Protein AF-A0A1Q3VPE9-F1 (afdb_monomer_lite)

Structure (mmCIF, N/CA/C/O backbone):
data_AF-A0A1Q3VPE9-F1
#
_entry.id   AF-A0A1Q3VPE9-F1
#
loop_
_atom_site.group_PDB
_atom_site.id
_atom_site.type_symbol
_atom_site.label_atom_id
_atom_site.label_alt_id
_atom_site.label_comp_id
_atom_site.label_asym_id
_atom_site.label_entity_id
_atom_site.label_seq_id
_atom_site.pdbx_PDB_ins_code
_atom_site.Cartn_x
_atom_site.Cartn_y
_atom_site.Cartn_z
_atom_site.occupancy
_atom_site.B_iso_or_equiv
_atom_site.auth_seq_id
_atom_site.auth_comp_id
_atom_site.auth_asym_id
_atom_site.auth_atom_id
_atom_site.pdbx_PDB_model_num
ATOM 1 N N . MET A 1 1 ? 55.655 -21.194 -2.877 1.00 38.16 1 MET A N 1
ATOM 2 C CA . MET A 1 1 ? 54.521 -21.511 -3.769 1.00 38.16 1 MET A CA 1
ATOM 3 C C . MET A 1 1 ? 53.424 -20.504 -3.473 1.00 38.16 1 MET A C 1
ATOM 5 O O . MET A 1 1 ? 52.966 -20.453 -2.341 1.00 38.16 1 MET A O 1
ATOM 9 N N . ARG A 1 2 ? 53.135 -19.605 -4.421 1.00 37.22 2 ARG A N 1
ATOM 10 C CA . ARG A 1 2 ? 52.087 -18.583 -4.293 1.00 37.22 2 ARG A CA 1
ATOM 11 C C . ARG A 1 2 ? 50.788 -19.207 -4.799 1.00 37.22 2 ARG A C 1
ATOM 13 O O . ARG A 1 2 ? 50.720 -19.521 -5.981 1.00 37.22 2 ARG A O 1
ATOM 20 N N . ASN A 1 3 ? 49.818 -19.415 -3.913 1.00 37.62 3 ASN A N 1
ATOM 21 C CA . ASN A 1 3 ? 48.446 -19.701 -4.316 1.00 37.62 3 ASN A CA 1
ATOM 22 C C . ASN A 1 3 ? 47.770 -18.373 -4.649 1.00 37.62 3 ASN A C 1
ATOM 24 O O . ASN A 1 3 ? 47.733 -17.461 -3.825 1.00 37.62 3 ASN A O 1
ATOM 28 N N . SER A 1 4 ? 47.306 -18.274 -5.886 1.00 40.81 4 SER A N 1
ATOM 29 C CA . SER A 1 4 ? 46.425 -17.225 -6.371 1.00 40.81 4 SER A CA 1
ATOM 30 C C . SER A 1 4 ? 44.988 -17.645 -6.077 1.00 40.81 4 SER A C 1
ATOM 32 O O . SER A 1 4 ? 44.508 -18.584 -6.704 1.00 40.81 4 SER A O 1
ATOM 34 N N . ASP A 1 5 ? 44.317 -16.951 -5.160 1.00 39.84 5 ASP A N 1
ATOM 35 C CA . ASP A 1 5 ? 42.854 -16.951 -5.086 1.00 39.84 5 ASP A CA 1
ATOM 36 C C . ASP A 1 5 ? 42.313 -15.706 -5.812 1.00 39.84 5 ASP A C 1
ATOM 38 O O . ASP A 1 5 ? 42.850 -14.609 -5.616 1.00 39.84 5 ASP A O 1
ATOM 42 N N . PRO A 1 6 ? 41.280 -15.842 -6.665 1.00 43.97 6 PRO A N 1
ATOM 43 C CA . PRO A 1 6 ? 40.658 -14.726 -7.356 1.00 43.97 6 PRO A CA 1
ATOM 44 C C . PRO A 1 6 ? 39.540 -14.150 -6.481 1.00 43.97 6 PRO A C 1
ATOM 46 O O . PRO A 1 6 ? 38.460 -14.731 -6.362 1.00 43.97 6 PRO A O 1
ATOM 49 N N . HIS A 1 7 ? 39.788 -12.991 -5.878 1.00 39.66 7 HIS A N 1
ATOM 50 C CA . HIS A 1 7 ? 38.728 -12.148 -5.333 1.00 39.66 7 HIS A CA 1
ATOM 51 C C . HIS A 1 7 ? 38.399 -11.024 -6.329 1.00 39.66 7 HIS A C 1
ATOM 53 O O . HIS A 1 7 ? 39.242 -10.646 -7.137 1.00 39.66 7 HIS A O 1
ATOM 59 N N . ASP A 1 8 ? 37.165 -10.530 -6.251 1.00 35.78 8 ASP A N 1
ATOM 60 C CA . ASP A 1 8 ? 36.550 -9.466 -7.059 1.00 35.78 8 ASP A CA 1
ATOM 61 C C . ASP A 1 8 ? 35.950 -9.847 -8.423 1.00 35.78 8 ASP A C 1
ATOM 63 O O . ASP A 1 8 ? 36.402 -9.444 -9.494 1.00 35.78 8 ASP A O 1
ATOM 67 N N . ALA A 1 9 ? 34.790 -10.509 -8.369 1.00 35.75 9 ALA A N 1
ATOM 68 C CA . ALA A 1 9 ? 33.724 -10.206 -9.319 1.00 35.75 9 ALA A CA 1
ATOM 69 C C . ALA A 1 9 ? 33.000 -8.927 -8.843 1.00 35.75 9 ALA A C 1
ATOM 71 O O . ALA A 1 9 ? 32.422 -8.934 -7.753 1.00 35.75 9 ALA A O 1
ATOM 72 N N . PRO A 1 10 ? 32.986 -7.823 -9.611 1.00 40.12 10 PRO A N 1
ATOM 73 C CA . PRO A 1 10 ? 32.214 -6.652 -9.231 1.00 40.12 10 PRO A CA 1
ATOM 74 C C . PRO A 1 10 ? 30.721 -6.967 -9.365 1.00 40.12 10 PRO A C 1
ATOM 76 O O . PRO A 1 10 ? 30.223 -7.224 -10.464 1.00 40.12 10 PRO A O 1
ATOM 79 N N . HIS A 1 11 ? 29.994 -6.887 -8.247 1.00 40.59 11 HIS A N 1
ATOM 80 C CA . HIS A 1 11 ? 28.543 -6.706 -8.221 1.00 40.59 11 HIS A CA 1
ATOM 81 C C . HIS A 1 11 ? 28.183 -5.439 -9.015 1.00 40.59 11 HIS A C 1
ATOM 83 O O . HIS A 1 11 ? 28.068 -4.340 -8.476 1.00 40.59 11 HIS A O 1
ATOM 89 N N . SER A 1 12 ? 28.034 -5.579 -10.333 1.00 40.38 12 SER A N 1
ATOM 90 C CA . SER A 1 12 ? 27.515 -4.523 -11.194 1.00 40.38 12 SER A CA 1
ATOM 91 C C . SER A 1 12 ? 26.046 -4.310 -10.855 1.00 40.38 12 SER A C 1
ATOM 93 O O . SER A 1 12 ? 25.193 -5.134 -11.178 1.00 40.38 12 SER A O 1
ATOM 95 N N . ALA A 1 13 ? 25.790 -3.198 -10.173 1.00 43.00 13 ALA A N 1
ATOM 96 C CA . ALA A 1 13 ? 24.490 -2.735 -9.722 1.00 43.00 13 ALA A CA 1
ATOM 97 C C . ALA A 1 13 ? 23.379 -2.854 -10.795 1.00 43.00 13 ALA A C 1
ATOM 99 O O . ALA A 1 13 ? 23.656 -2.677 -11.988 1.00 43.00 13 ALA A O 1
ATOM 100 N N . PRO A 1 14 ? 22.106 -3.040 -10.387 1.00 47.88 14 PRO A N 1
ATOM 101 C CA . PRO A 1 14 ? 20.934 -3.094 -11.279 1.00 47.88 14 PRO A CA 1
ATOM 102 C C . PRO A 1 14 ? 20.817 -1.893 -12.242 1.00 47.88 14 PRO A C 1
ATOM 104 O O . PRO A 1 14 ? 20.254 -2.017 -13.329 1.00 47.88 14 PRO A O 1
ATOM 107 N N . ASN A 1 15 ? 21.448 -0.762 -11.914 1.00 51.06 15 ASN A N 1
ATOM 108 C CA . ASN A 1 15 ? 21.529 0.428 -12.768 1.00 51.06 15 ASN A CA 1
ATOM 109 C C . ASN A 1 15 ? 22.341 0.211 -14.059 1.00 51.06 15 ASN A C 1
ATOM 111 O O . ASN A 1 15 ? 22.041 0.817 -15.084 1.00 51.06 15 ASN A O 1
ATOM 115 N N . GLY A 1 16 ? 23.340 -0.677 -14.057 1.00 49.97 16 GLY A N 1
ATOM 116 C CA . GLY A 1 16 ? 24.169 -0.930 -15.239 1.00 49.97 16 GLY A CA 1
ATOM 117 C C . GLY A 1 16 ? 23.419 -1.658 -16.357 1.00 49.97 16 GLY A C 1
ATOM 118 O O . GLY A 1 16 ? 23.697 -1.436 -17.532 1.00 49.97 16 GLY A O 1
ATOM 119 N N . ALA A 1 17 ? 22.453 -2.515 -16.013 1.00 56.38 17 ALA A N 1
ATOM 120 C CA . ALA A 1 17 ? 21.627 -3.214 -16.999 1.00 56.38 17 ALA A CA 1
ATOM 121 C C . ALA A 1 17 ? 20.651 -2.257 -17.698 1.00 56.38 17 ALA A C 1
ATOM 123 O O . ALA A 1 17 ? 20.508 -2.313 -18.920 1.00 56.38 17 ALA A O 1
ATOM 124 N N . LEU A 1 18 ? 20.055 -1.339 -16.934 1.00 53.56 18 LEU A N 1
ATOM 125 C CA . LEU A 1 18 ? 19.158 -0.307 -17.446 1.00 53.56 18 LEU A CA 1
ATOM 126 C C . LEU A 1 18 ? 19.894 0.665 -18.381 1.00 53.56 18 LEU A C 1
ATOM 128 O O . LEU A 1 18 ? 19.410 0.975 -19.467 1.00 53.56 18 LEU A O 1
ATOM 132 N N . GLU A 1 19 ? 21.103 1.081 -18.001 1.00 56.25 19 GLU A N 1
ATOM 133 C CA . GLU A 1 19 ? 21.936 1.965 -18.820 1.00 56.25 19 GLU A CA 1
ATOM 134 C C . GLU A 1 19 ? 22.405 1.298 -20.118 1.00 56.25 19 GLU A C 1
ATOM 136 O O . GLU A 1 19 ? 22.367 1.916 -21.183 1.00 56.25 19 GLU A O 1
ATOM 141 N N . ARG A 1 20 ? 22.761 0.007 -20.071 1.00 63.34 20 ARG A N 1
ATOM 142 C CA . ARG A 1 20 ? 23.069 -0.775 -21.280 1.00 63.34 20 ARG A CA 1
ATOM 143 C C . ARG A 1 20 ? 21.863 -0.891 -22.207 1.00 63.34 20 ARG A C 1
ATOM 145 O O . ARG A 1 20 ? 22.014 -0.724 -23.415 1.00 63.34 20 ARG A O 1
ATOM 152 N N . LEU A 1 21 ? 20.672 -1.131 -21.657 1.00 60.34 21 LEU A N 1
ATOM 153 C CA . LEU A 1 21 ? 19.435 -1.202 -22.435 1.00 60.34 21 LEU A CA 1
ATOM 154 C C . LEU A 1 21 ? 19.100 0.151 -23.079 1.00 60.34 21 LEU A C 1
ATOM 156 O O . LEU A 1 21 ? 18.802 0.210 -24.272 1.00 60.34 21 LEU A O 1
ATOM 160 N N . ARG A 1 22 ? 19.225 1.249 -22.324 1.00 59.38 22 ARG A N 1
ATOM 161 C CA . ARG A 1 22 ? 19.041 2.621 -22.820 1.00 59.38 22 ARG A CA 1
ATOM 162 C C . ARG A 1 22 ? 19.993 2.928 -23.975 1.00 59.38 22 ARG A C 1
ATOM 164 O O . ARG A 1 22 ? 19.560 3.411 -25.020 1.00 59.38 22 ARG A O 1
ATOM 171 N N . HIS A 1 23 ? 21.272 2.603 -23.809 1.00 58.81 23 HIS A N 1
ATOM 172 C CA . HIS A 1 23 ? 22.297 2.854 -24.817 1.00 58.81 23 HIS A CA 1
ATOM 173 C C . HIS A 1 23 ? 22.094 2.001 -26.081 1.00 58.81 23 HIS A C 1
ATOM 175 O O . HIS A 1 23 ? 22.271 2.497 -27.197 1.00 58.81 23 HIS A O 1
ATOM 181 N N . ALA A 1 24 ? 21.681 0.739 -25.929 1.00 63.88 24 ALA A N 1
ATOM 182 C CA . ALA A 1 24 ? 21.373 -0.149 -27.050 1.00 63.88 24 ALA A CA 1
ATOM 183 C C . ALA A 1 24 ? 20.170 0.358 -27.865 1.00 63.88 24 ALA A C 1
ATOM 185 O O . ALA A 1 24 ? 20.216 0.381 -29.096 1.00 63.88 24 ALA A O 1
ATOM 186 N N . LEU A 1 25 ? 19.121 0.841 -27.192 1.00 62.06 25 LEU A N 1
ATOM 187 C CA . LEU A 1 25 ? 17.944 1.417 -27.850 1.00 62.06 25 LEU A CA 1
ATOM 188 C C . LEU A 1 25 ? 18.272 2.724 -28.586 1.00 62.06 25 LEU A C 1
ATOM 190 O O . LEU A 1 25 ? 17.810 2.934 -29.706 1.00 62.06 25 LEU A O 1
ATOM 194 N N . GLN A 1 26 ? 19.109 3.585 -28.002 1.00 62.25 26 GLN A N 1
ATOM 195 C CA . GLN A 1 26 ? 19.558 4.822 -28.650 1.00 62.25 26 GLN A CA 1
ATOM 196 C C . GLN A 1 26 ? 20.407 4.552 -29.901 1.00 62.25 26 GLN A C 1
ATOM 198 O O . GLN A 1 26 ? 20.217 5.214 -30.922 1.00 62.25 26 GLN A O 1
ATOM 203 N N . GLN A 1 27 ? 21.297 3.556 -29.859 1.00 62.25 27 GLN A N 1
ATOM 204 C CA . GLN A 1 27 ? 22.089 3.150 -31.025 1.00 62.25 27 GLN A CA 1
ATOM 205 C C . GLN A 1 27 ? 21.221 2.556 -32.141 1.00 62.25 27 GLN A C 1
ATOM 207 O O . GLN A 1 27 ? 21.393 2.922 -33.304 1.00 62.25 27 GLN A O 1
ATOM 212 N N . ALA A 1 28 ? 20.249 1.707 -31.795 1.00 58.09 28 ALA A N 1
ATOM 213 C CA . ALA A 1 28 ? 19.313 1.132 -32.761 1.00 58.09 28 ALA A CA 1
ATOM 214 C C . ALA A 1 28 ? 18.475 2.207 -33.486 1.00 58.09 28 ALA A C 1
ATOM 216 O O . ALA A 1 28 ? 18.114 2.035 -34.650 1.00 58.09 28 ALA A O 1
ATOM 217 N N . LEU A 1 29 ? 18.204 3.338 -32.825 1.00 56.12 29 LEU A N 1
ATOM 218 C CA . LEU A 1 29 ? 17.472 4.471 -33.398 1.00 56.12 29 LEU A CA 1
ATOM 219 C C . LEU A 1 29 ? 18.353 5.451 -34.182 1.00 56.12 29 LEU A C 1
ATOM 221 O O . LEU A 1 29 ? 17.888 6.032 -35.164 1.00 56.12 29 LEU A O 1
ATOM 225 N N . GLY A 1 30 ? 19.613 5.631 -33.777 1.00 54.59 30 GLY A N 1
ATOM 226 C CA . GLY A 1 30 ? 20.578 6.485 -34.476 1.00 54.59 30 GLY A CA 1
ATOM 227 C C . GLY A 1 30 ? 21.096 5.883 -35.787 1.00 54.59 30 GLY A C 1
ATOM 228 O O . GLY A 1 30 ? 21.486 6.618 -36.690 1.00 54.59 30 GLY A O 1
ATOM 229 N N . GLY A 1 31 ? 21.058 4.554 -35.920 1.00 51.88 31 GLY A N 1
ATOM 230 C CA . GLY A 1 31 ? 21.565 3.811 -37.077 1.00 51.88 31 GLY A CA 1
ATOM 231 C C . GLY A 1 31 ? 20.540 3.505 -38.174 1.00 51.88 31 GLY A C 1
ATOM 232 O O . GLY A 1 31 ? 20.639 2.448 -38.789 1.00 51.88 31 GLY A O 1
ATOM 233 N N . ARG A 1 32 ? 19.535 4.360 -38.423 1.00 52.66 32 ARG A N 1
ATOM 234 C CA . ARG A 1 32 ? 18.504 4.092 -39.450 1.00 52.66 32 ARG A CA 1
ATOM 235 C C . ARG A 1 32 ? 19.120 3.966 -40.859 1.00 52.66 32 ARG A C 1
ATOM 237 O O . ARG A 1 32 ? 19.599 4.972 -41.388 1.00 52.66 32 ARG A O 1
ATOM 244 N N . PRO A 1 33 ? 19.022 2.810 -41.548 1.00 46.72 33 PRO A N 1
ATOM 245 C CA . PRO A 1 33 ? 19.215 2.778 -42.990 1.00 46.72 33 PRO A CA 1
ATOM 246 C C . PRO A 1 33 ? 18.037 3.497 -43.663 1.00 46.72 33 PRO A C 1
ATOM 248 O O . PRO A 1 33 ? 16.867 3.229 -43.366 1.00 46.72 33 PRO A O 1
ATOM 251 N N . LYS A 1 34 ? 18.339 4.439 -44.565 1.00 46.06 34 LYS A N 1
ATOM 252 C CA . LYS A 1 34 ? 17.347 5.142 -45.394 1.00 46.06 34 LYS A CA 1
ATOM 253 C C . LYS A 1 34 ? 16.565 4.110 -46.223 1.00 46.06 34 LYS A C 1
ATOM 255 O O . LYS A 1 34 ? 17.051 3.671 -47.256 1.00 46.06 34 LYS A O 1
ATOM 260 N N . GLY A 1 35 ? 15.379 3.706 -45.758 1.00 48.66 35 GLY A N 1
ATOM 261 C CA . GLY A 1 35 ? 14.494 2.795 -46.501 1.00 48.66 35 GLY A CA 1
ATOM 262 C C . GLY A 1 35 ? 13.596 1.865 -45.675 1.00 48.66 35 GLY A C 1
ATOM 263 O O . GLY A 1 35 ? 12.662 1.298 -46.229 1.00 48.66 35 GLY A O 1
ATOM 264 N N . ALA A 1 36 ? 13.792 1.723 -44.360 1.00 47.56 36 ALA A N 1
ATOM 265 C CA . ALA A 1 36 ? 13.046 0.751 -43.539 1.00 47.56 36 ALA A CA 1
ATOM 266 C C . ALA A 1 36 ? 11.625 1.196 -43.105 1.00 47.56 36 ALA A C 1
ATOM 268 O O . ALA A 1 36 ? 11.141 0.805 -42.044 1.00 47.56 36 ALA A O 1
ATOM 269 N N . GLY A 1 37 ? 10.931 2.004 -43.915 1.00 45.75 37 GLY A N 1
ATOM 270 C CA . GLY A 1 37 ? 9.592 2.530 -43.601 1.00 45.75 37 GLY A CA 1
ATOM 271 C C . GLY A 1 37 ? 8.477 1.476 -43.510 1.00 45.75 37 GLY A C 1
ATOM 272 O O . GLY A 1 37 ? 7.369 1.809 -43.103 1.00 45.75 37 GLY A O 1
ATOM 273 N N . ALA A 1 38 ? 8.754 0.217 -43.868 1.00 46.34 38 ALA A N 1
ATOM 274 C CA . ALA A 1 38 ? 7.763 -0.859 -43.936 1.00 46.34 38 ALA A CA 1
ATOM 275 C C . ALA A 1 38 ? 7.802 -1.862 -42.763 1.00 46.34 38 ALA A C 1
ATOM 277 O O . ALA A 1 38 ? 6.890 -2.672 -42.645 1.00 46.34 38 ALA A O 1
ATOM 278 N N . LEU A 1 39 ? 8.824 -1.825 -41.895 1.00 50.75 39 LEU A N 1
ATOM 279 C CA . LEU A 1 39 ? 9.009 -2.827 -40.825 1.00 50.75 39 LEU A CA 1
ATOM 280 C C . LEU A 1 39 ? 8.562 -2.364 -39.432 1.00 50.75 39 LEU A C 1
ATOM 282 O O . LEU A 1 39 ? 8.553 -3.162 -38.499 1.00 50.75 39 LEU A O 1
ATOM 286 N N . PHE A 1 40 ? 8.160 -1.102 -39.283 1.00 50.47 40 PHE A N 1
ATOM 287 C CA . PHE A 1 40 ? 7.695 -0.568 -38.007 1.00 50.47 40 PHE A CA 1
ATOM 288 C C . PHE A 1 40 ? 6.223 -0.155 -38.105 1.00 50.47 40 PHE A C 1
ATOM 290 O O . PHE A 1 40 ? 5.874 0.649 -38.974 1.00 50.47 40 PHE A O 1
ATOM 297 N N . PRO A 1 41 ? 5.336 -0.679 -37.234 1.00 53.34 41 PRO A N 1
ATOM 298 C CA . PRO A 1 41 ? 3.939 -0.268 -37.224 1.00 53.34 41 PRO A CA 1
ATOM 299 C C . PRO A 1 41 ? 3.851 1.238 -36.956 1.00 53.34 41 PRO A C 1
ATOM 301 O O . PRO A 1 41 ? 4.591 1.775 -36.128 1.00 53.34 41 PRO A O 1
ATOM 304 N N . LYS A 1 42 ? 2.946 1.935 -37.655 1.00 48.81 42 LYS A N 1
ATOM 305 C CA . LYS A 1 42 ? 2.694 3.370 -37.442 1.00 48.81 42 LYS A CA 1
ATOM 306 C C . LYS A 1 42 ? 2.490 3.631 -35.941 1.00 48.81 42 LYS A C 1
ATOM 308 O O . LYS A 1 42 ? 1.604 3.043 -35.329 1.00 48.81 42 LYS A O 1
ATOM 313 N N . GLY A 1 43 ? 3.332 4.48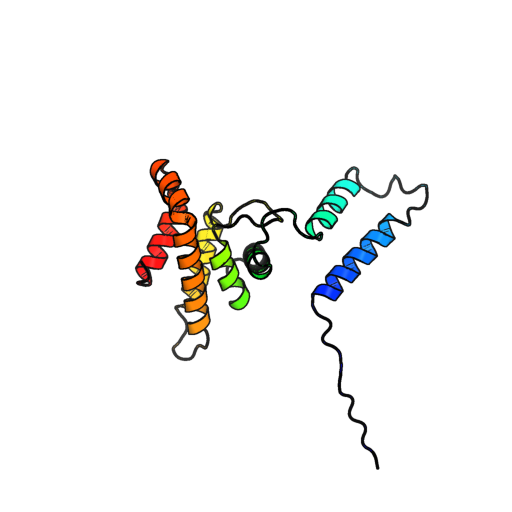0 -35.351 1.00 53.03 43 GLY A N 1
ATOM 314 C CA . GLY A 1 43 ? 3.319 4.778 -33.911 1.00 53.03 43 GLY A CA 1
ATOM 315 C C . GLY A 1 43 ? 4.329 3.997 -33.058 1.00 53.03 43 GLY A C 1
ATOM 316 O O . GLY A 1 43 ? 4.384 4.227 -31.851 1.00 53.03 43 GLY A O 1
ATOM 317 N N . ALA A 1 44 ? 5.161 3.128 -33.648 1.00 52.62 44 ALA A N 1
ATOM 318 C CA . ALA A 1 44 ? 6.281 2.486 -32.952 1.00 52.62 44 ALA A CA 1
ATOM 319 C C . ALA A 1 44 ? 7.240 3.520 -32.342 1.00 52.62 44 ALA A C 1
ATOM 321 O O . ALA A 1 44 ? 7.632 3.375 -31.190 1.00 52.62 44 ALA A O 1
ATOM 322 N N . ASP A 1 45 ? 7.510 4.611 -33.064 1.00 54.28 45 ASP A N 1
ATOM 323 C CA . ASP A 1 45 ? 8.317 5.726 -32.564 1.00 54.28 45 ASP A CA 1
ATOM 324 C C . ASP A 1 45 ? 7.683 6.377 -31.326 1.00 54.28 45 ASP A C 1
ATOM 326 O O . ASP A 1 45 ? 8.396 6.687 -30.384 1.00 54.28 45 ASP A O 1
ATOM 330 N N . ALA A 1 46 ? 6.353 6.515 -31.265 1.00 53.78 46 ALA A N 1
ATOM 331 C CA . ALA A 1 46 ? 5.659 7.103 -30.114 1.00 53.78 46 ALA A CA 1
ATOM 332 C C . ALA A 1 46 ? 5.647 6.169 -28.893 1.00 53.78 46 ALA A C 1
ATOM 334 O O . ALA A 1 46 ? 5.897 6.612 -27.774 1.00 53.78 46 ALA A O 1
ATOM 335 N N . ARG A 1 47 ? 5.410 4.865 -29.100 1.00 54.03 47 ARG A N 1
ATOM 336 C CA . ARG A 1 47 ? 5.470 3.853 -28.028 1.00 54.03 47 ARG A CA 1
ATOM 337 C C . ARG A 1 47 ? 6.885 3.692 -27.481 1.00 54.03 47 ARG A C 1
ATOM 339 O O . ARG A 1 47 ? 7.071 3.522 -26.281 1.00 54.03 47 ARG A O 1
ATOM 346 N N . LEU A 1 48 ? 7.879 3.785 -28.354 1.00 56.66 48 LEU A N 1
ATOM 347 C CA . LEU A 1 48 ? 9.281 3.705 -27.980 1.00 56.66 48 LEU A CA 1
ATOM 348 C C . LEU A 1 48 ? 9.768 4.991 -27.306 1.00 56.66 48 LEU A C 1
ATOM 350 O O . LEU A 1 48 ? 10.507 4.912 -26.332 1.00 56.66 48 LEU A O 1
ATOM 354 N N . LEU A 1 49 ? 9.308 6.165 -27.750 1.00 53.06 49 LEU A N 1
ATOM 355 C CA . LEU A 1 49 ? 9.562 7.426 -27.054 1.00 53.06 49 LEU A CA 1
ATOM 356 C C . LEU A 1 49 ? 8.943 7.408 -25.651 1.00 53.06 49 LEU A C 1
ATOM 358 O O . LEU A 1 49 ? 9.600 7.831 -24.707 1.00 53.06 49 LEU A O 1
ATOM 362 N N . ALA A 1 50 ? 7.732 6.862 -25.500 1.00 55.72 50 ALA A N 1
ATOM 363 C CA . ALA A 1 50 ? 7.093 6.663 -24.200 1.00 55.72 50 ALA A CA 1
ATOM 364 C C . ALA A 1 50 ? 7.892 5.695 -23.310 1.00 55.72 50 ALA A C 1
ATOM 366 O O . ALA A 1 50 ? 8.100 5.981 -22.137 1.00 55.72 50 ALA A O 1
ATOM 367 N N . ALA A 1 51 ? 8.421 4.601 -23.868 1.00 56.41 51 ALA A N 1
ATOM 368 C CA . ALA A 1 51 ? 9.293 3.682 -23.133 1.00 56.41 51 ALA A CA 1
ATOM 369 C C . ALA A 1 51 ? 10.620 4.345 -22.713 1.00 56.41 51 ALA A C 1
ATOM 371 O O . ALA A 1 51 ? 11.057 4.189 -21.578 1.00 56.41 51 ALA A O 1
ATOM 372 N N . ILE A 1 52 ? 11.245 5.140 -23.589 1.00 53.50 52 ILE A N 1
ATOM 373 C CA . ILE A 1 52 ? 12.466 5.899 -23.272 1.00 53.50 52 ILE A CA 1
ATOM 374 C C . ILE A 1 52 ? 12.185 6.977 -22.218 1.00 53.50 52 ILE A C 1
ATOM 376 O O . ILE A 1 52 ? 13.016 7.200 -21.343 1.00 53.50 52 ILE A O 1
ATOM 380 N N . GLN A 1 53 ? 11.023 7.630 -22.271 1.00 56.00 53 GLN A N 1
ATOM 381 C CA . GLN A 1 53 ? 10.593 8.608 -21.269 1.00 56.00 53 GLN A CA 1
ATOM 382 C C . GLN A 1 53 ? 10.280 7.954 -19.921 1.00 56.00 53 GLN A C 1
ATOM 384 O O . GLN A 1 53 ? 10.632 8.528 -18.897 1.00 56.00 53 GLN A O 1
ATOM 389 N N . ALA A 1 54 ? 9.719 6.741 -19.915 1.00 56.12 54 ALA A N 1
ATOM 390 C CA . ALA A 1 54 ? 9.513 5.944 -18.706 1.00 56.12 54 ALA A CA 1
ATOM 391 C C . ALA A 1 54 ? 10.834 5.477 -18.063 1.00 56.12 54 ALA A C 1
ATOM 393 O O . ALA A 1 54 ? 10.885 5.250 -16.859 1.00 56.12 54 ALA A O 1
ATOM 394 N N . ILE A 1 55 ? 11.905 5.350 -18.856 1.00 52.75 55 ILE A N 1
ATOM 395 C CA . ILE A 1 55 ? 13.261 5.000 -18.391 1.00 52.75 55 ILE A CA 1
ATOM 396 C C . ILE A 1 55 ? 14.093 6.260 -18.059 1.00 52.75 55 ILE A C 1
ATOM 398 O O . ILE A 1 55 ? 15.118 6.177 -17.382 1.00 52.75 55 ILE A O 1
ATOM 402 N N . GLY A 1 56 ? 13.681 7.439 -18.532 1.00 45.25 56 GLY A N 1
ATOM 403 C CA . GLY A 1 56 ? 14.337 8.713 -18.239 1.00 45.25 56 GLY A CA 1
ATOM 404 C C . GLY A 1 56 ? 14.139 9.156 -16.781 1.00 45.25 56 GLY A C 1
ATOM 405 O O . GLY A 1 56 ? 13.208 8.705 -16.117 1.00 45.25 56 GLY A O 1
ATOM 406 N N . PRO A 1 57 ? 14.990 10.056 -16.250 1.00 41.19 57 PRO A N 1
ATOM 407 C CA . PRO A 1 57 ? 14.811 10.561 -14.895 1.00 41.19 57 PRO A CA 1
ATOM 408 C C . PRO A 1 57 ? 13.494 11.341 -14.812 1.00 41.19 57 PRO A C 1
ATOM 410 O O . PRO A 1 57 ? 13.280 12.299 -15.561 1.00 41.19 57 PRO A O 1
ATOM 413 N N . ALA A 1 58 ? 12.622 10.910 -13.901 1.00 48.88 58 ALA A N 1
ATOM 414 C CA . ALA A 1 58 ? 11.281 11.442 -13.732 1.00 48.88 58 ALA A CA 1
ATOM 415 C C . ALA A 1 58 ? 11.271 12.964 -13.507 1.00 48.88 58 ALA A C 1
ATOM 417 O O . ALA A 1 58 ? 12.040 13.517 -12.711 1.00 48.88 58 ALA A O 1
ATOM 418 N N . ARG A 1 59 ? 10.384 13.654 -14.232 1.00 45.72 59 ARG A N 1
ATOM 419 C CA . ARG A 1 59 ? 10.091 15.074 -14.030 1.00 45.72 59 ARG A CA 1
ATOM 420 C C . ARG A 1 59 ? 8.937 15.212 -13.044 1.00 45.72 59 ARG A C 1
ATOM 422 O O . ARG A 1 59 ? 7.814 14.867 -13.380 1.00 45.72 59 ARG A O 1
ATOM 429 N N . GLY A 1 60 ? 9.229 15.850 -11.912 1.00 43.47 60 GLY A N 1
ATOM 430 C CA . GLY A 1 60 ? 8.239 16.317 -10.942 1.00 43.47 60 GLY A CA 1
ATOM 431 C C . GLY A 1 60 ? 8.151 15.410 -9.722 1.00 43.47 60 GLY A C 1
ATOM 432 O O . GLY A 1 60 ? 7.914 14.231 -9.860 1.00 43.47 60 GLY A O 1
ATOM 433 N N . HIS A 1 61 ? 8.372 15.990 -8.538 1.00 49.84 61 HIS A N 1
ATOM 434 C CA . HIS A 1 61 ? 8.153 15.383 -7.218 1.00 49.84 61 HIS A CA 1
ATOM 435 C C . HIS A 1 61 ? 8.840 14.025 -7.043 1.00 49.84 61 HIS A C 1
ATOM 437 O O . HIS A 1 61 ? 8.209 12.980 -7.070 1.00 49.84 61 HIS A O 1
ATOM 443 N N . ARG A 1 62 ? 10.166 14.062 -6.821 1.00 51.78 62 ARG A N 1
ATOM 444 C CA . ARG A 1 62 ? 10.983 12.875 -6.528 1.00 51.78 62 ARG A CA 1
ATOM 445 C C . ARG A 1 62 ? 10.445 12.157 -5.292 1.00 51.78 62 ARG A C 1
ATOM 447 O O . ARG A 1 62 ? 10.897 12.403 -4.173 1.00 51.78 62 ARG A O 1
ATOM 454 N N . HIS A 1 63 ? 9.516 11.234 -5.493 1.00 54.22 63 HIS A N 1
ATOM 455 C CA . HIS A 1 63 ? 9.281 10.193 -4.521 1.00 54.22 63 HIS A CA 1
ATOM 456 C C . HIS A 1 63 ? 10.589 9.421 -4.363 1.00 54.22 63 HIS A C 1
ATOM 458 O O . HIS A 1 63 ? 11.339 9.259 -5.334 1.00 54.22 63 HIS A O 1
ATOM 464 N N . PRO A 1 64 ? 10.920 8.972 -3.145 1.00 67.50 64 PRO A N 1
ATOM 465 C CA . PRO A 1 64 ? 12.117 8.181 -2.971 1.00 67.50 64 PRO A CA 1
ATOM 466 C C . PRO A 1 64 ? 12.065 6.984 -3.937 1.00 67.50 64 PRO A C 1
ATOM 468 O O . PRO A 1 64 ? 11.020 6.334 -4.019 1.00 67.50 64 PRO A O 1
ATOM 471 N N . PRO A 1 65 ? 13.148 6.676 -4.671 1.00 76.50 65 PRO A N 1
ATOM 472 C CA . PRO A 1 65 ? 13.128 5.685 -5.753 1.00 76.50 65 PRO A CA 1
ATOM 473 C C . PRO A 1 65 ? 12.639 4.302 -5.295 1.00 76.50 65 PRO A C 1
ATOM 475 O O . PRO A 1 65 ? 12.045 3.557 -6.068 1.00 76.50 65 PRO A O 1
ATOM 478 N N . HIS A 1 66 ? 12.811 3.986 -4.011 1.00 83.31 66 HIS A N 1
ATOM 479 C CA . HIS A 1 66 ? 12.304 2.766 -3.397 1.00 83.31 66 HIS A CA 1
ATOM 480 C C . HIS A 1 66 ? 10.771 2.712 -3.283 1.00 83.31 66 HIS A C 1
ATOM 482 O O . HIS A 1 66 ? 10.209 1.635 -3.428 1.00 83.31 66 HIS A O 1
ATOM 488 N N . VAL A 1 67 ? 10.082 3.843 -3.081 1.00 87.44 67 VAL A N 1
ATOM 489 C CA . VAL A 1 67 ? 8.608 3.895 -3.027 1.00 87.44 67 VAL A CA 1
ATOM 490 C C . VAL A 1 67 ? 8.022 3.616 -4.404 1.00 87.44 67 VAL A C 1
ATOM 492 O O . VAL A 1 67 ? 7.165 2.748 -4.542 1.00 87.44 67 VAL A O 1
ATOM 495 N N . ALA A 1 68 ? 8.530 4.298 -5.433 1.00 86.19 68 ALA A N 1
ATOM 496 C CA . ALA A 1 68 ? 8.100 4.060 -6.808 1.00 86.19 68 ALA A CA 1
ATOM 497 C C . ALA A 1 68 ? 8.347 2.601 -7.228 1.00 86.19 68 ALA A C 1
ATOM 499 O O . ALA A 1 68 ? 7.471 1.973 -7.824 1.00 86.19 68 ALA A O 1
ATOM 500 N N . HIS A 1 69 ? 9.505 2.046 -6.853 1.00 86.56 69 HIS A N 1
ATOM 501 C CA . HIS A 1 69 ? 9.829 0.645 -7.103 1.00 86.56 69 HIS A CA 1
ATOM 502 C C . HIS A 1 69 ? 8.895 -0.315 -6.354 1.00 86.56 69 HIS A C 1
ATOM 504 O O . HIS A 1 69 ? 8.367 -1.229 -6.975 1.00 86.56 69 HIS A O 1
ATOM 510 N N . GLY A 1 70 ? 8.631 -0.091 -5.063 1.00 90.69 70 GLY A N 1
ATOM 511 C CA . GLY A 1 70 ? 7.734 -0.939 -4.272 1.00 90.69 70 GLY A CA 1
ATOM 512 C C . GLY A 1 70 ? 6.301 -0.947 -4.800 1.00 90.69 70 GLY A C 1
ATOM 513 O O . GLY A 1 70 ? 5.710 -2.009 -4.967 1.00 90.69 70 GLY A O 1
ATOM 514 N N . VAL A 1 71 ? 5.765 0.225 -5.155 1.00 92.44 71 VAL A N 1
ATOM 515 C CA . VAL A 1 71 ? 4.439 0.343 -5.789 1.00 92.44 71 VAL A CA 1
ATOM 516 C C . VAL A 1 71 ? 4.391 -0.4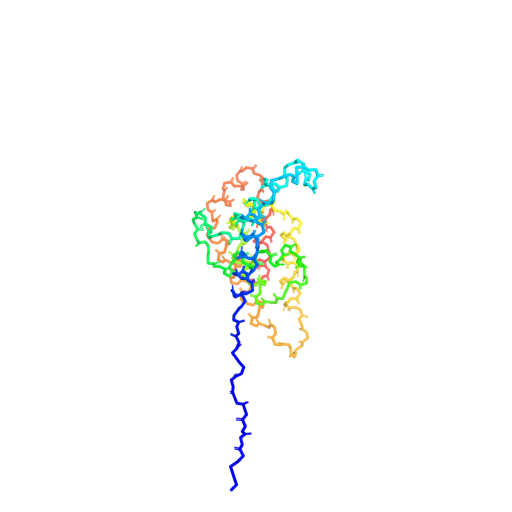14 -7.118 1.00 92.44 71 VAL A C 1
ATOM 518 O O . VAL A 1 71 ? 3.419 -1.114 -7.402 1.00 92.44 71 VAL A O 1
ATOM 521 N N . MET A 1 72 ? 5.442 -0.309 -7.933 1.00 90.25 72 MET A N 1
ATOM 522 C CA . MET A 1 72 ? 5.536 -1.033 -9.200 1.00 90.25 72 MET A CA 1
ATOM 523 C C . MET A 1 72 ? 5.626 -2.546 -8.997 1.00 90.25 72 MET A C 1
ATOM 525 O O . MET A 1 72 ? 4.870 -3.283 -9.629 1.00 90.25 72 MET A O 1
ATOM 529 N N . ALA A 1 73 ? 6.492 -3.004 -8.093 1.00 91.00 73 ALA A N 1
ATOM 530 C CA . ALA A 1 73 ? 6.609 -4.411 -7.733 1.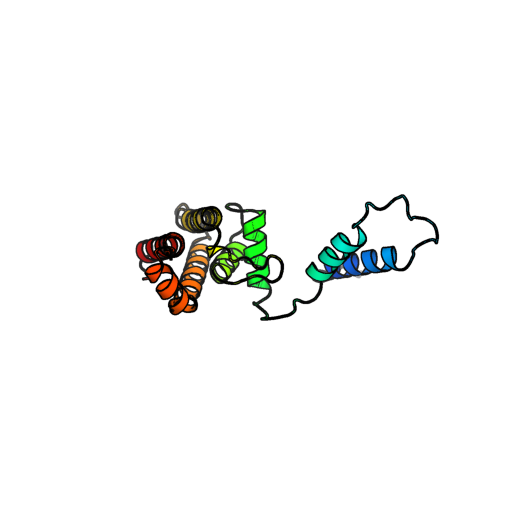00 91.00 73 ALA A CA 1
ATOM 531 C C . ALA A 1 73 ? 5.251 -4.964 -7.278 1.00 91.00 73 ALA A C 1
ATOM 533 O O . ALA A 1 73 ? 4.813 -5.997 -7.781 1.00 91.00 73 ALA A O 1
ATOM 534 N N . PHE A 1 74 ? 4.525 -4.213 -6.443 1.00 94.81 74 PHE A N 1
ATOM 535 C CA . PHE A 1 74 ? 3.192 -4.603 -5.999 1.00 94.81 74 PHE A CA 1
ATOM 536 C C . PHE A 1 74 ? 2.163 -4.696 -7.124 1.00 94.81 74 PHE A C 1
ATOM 538 O O . PHE A 1 74 ? 1.351 -5.617 -7.162 1.00 94.81 74 PHE A O 1
ATOM 545 N N . ARG A 1 75 ? 2.197 -3.794 -8.102 1.00 91.88 75 ARG A N 1
ATOM 546 C CA . ARG A 1 75 ? 1.288 -3.889 -9.254 1.00 91.88 75 ARG A CA 1
ATOM 547 C C . ARG A 1 75 ? 1.570 -5.100 -10.138 1.00 91.88 75 ARG A C 1
ATOM 549 O O . ARG A 1 75 ? 0.621 -5.674 -10.680 1.00 91.88 75 ARG A O 1
ATOM 556 N N . LEU A 1 76 ? 2.841 -5.473 -10.277 1.00 90.56 76 LEU A N 1
ATOM 557 C CA . LEU A 1 76 ? 3.272 -6.613 -11.085 1.00 90.56 76 LEU A CA 1
ATOM 558 C C . LEU A 1 76 ? 2.979 -7.949 -10.397 1.00 90.56 76 LEU A C 1
ATOM 560 O O . LEU A 1 76 ? 2.445 -8.850 -11.037 1.00 90.56 76 LEU A O 1
ATOM 564 N N . HIS A 1 77 ? 3.289 -8.060 -9.105 1.00 90.69 77 HIS A N 1
ATOM 565 C CA . HIS A 1 77 ? 3.238 -9.324 -8.364 1.00 90.69 77 HIS A CA 1
ATOM 566 C C . HIS A 1 77 ? 1.997 -9.471 -7.472 1.00 90.69 77 HIS A C 1
ATOM 568 O O . HIS A 1 77 ? 1.657 -10.573 -7.050 1.00 90.69 77 HIS A O 1
ATOM 574 N N . GLY A 1 78 ? 1.279 -8.382 -7.188 1.00 92.81 78 GLY A N 1
ATOM 575 C CA . GLY A 1 78 ? 0.109 -8.398 -6.315 1.00 92.81 78 GLY A CA 1
ATOM 576 C C . GLY A 1 78 ? 0.451 -8.959 -4.937 1.00 92.81 78 GLY A C 1
ATOM 577 O O . GLY A 1 78 ? 1.405 -8.525 -4.293 1.00 92.81 78 GLY A O 1
ATOM 578 N N . ARG A 1 79 ? -0.309 -9.957 -4.489 1.00 93.06 79 ARG A N 1
ATOM 579 C CA . ARG A 1 79 ? -0.113 -10.591 -3.178 1.00 93.06 79 ARG A CA 1
ATOM 580 C C . ARG A 1 79 ? 1.211 -11.346 -3.037 1.00 93.06 79 ARG A C 1
ATOM 582 O O . ARG A 1 79 ? 1.651 -11.564 -1.919 1.00 93.06 79 ARG A O 1
ATOM 589 N N . GLU A 1 80 ? 1.863 -11.695 -4.142 1.00 89.75 80 GLU A N 1
ATOM 590 C CA . GLU A 1 80 ? 3.156 -12.398 -4.145 1.00 89.75 80 GLU A CA 1
ATOM 591 C C . GLU A 1 80 ? 4.354 -11.440 -4.022 1.00 89.75 80 GLU A C 1
ATOM 593 O O . GLU A 1 80 ? 5.507 -11.837 -4.184 1.00 89.75 80 GLU A O 1
ATOM 598 N N . THR A 1 81 ? 4.099 -10.155 -3.764 1.00 90.56 81 THR A N 1
ATOM 599 C CA . THR A 1 81 ? 5.155 -9.148 -3.639 1.00 90.56 81 THR A CA 1
ATOM 600 C C . THR A 1 81 ? 6.048 -9.448 -2.437 1.00 90.56 81 THR A C 1
ATOM 602 O O . THR A 1 81 ? 5.531 -9.573 -1.325 1.00 90.56 81 THR A O 1
ATOM 605 N N . PRO A 1 82 ? 7.379 -9.503 -2.610 1.00 86.88 82 PRO A N 1
ATOM 606 C CA . PRO A 1 82 ? 8.272 -9.785 -1.497 1.00 86.88 82 PRO A CA 1
ATOM 607 C C . PRO A 1 82 ? 8.228 -8.678 -0.433 1.00 86.88 82 PRO A C 1
ATOM 609 O O . PRO A 1 82 ? 8.001 -7.500 -0.721 1.00 86.88 82 PRO A O 1
ATOM 612 N N . ALA A 1 83 ? 8.466 -9.059 0.82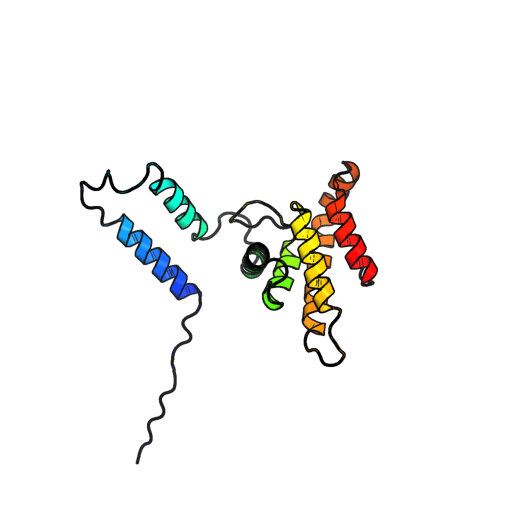3 1.00 84.75 83 ALA A N 1
ATOM 613 C CA . ALA A 1 83 ? 8.367 -8.167 1.979 1.00 84.75 83 ALA A CA 1
ATOM 614 C C . ALA A 1 83 ? 9.178 -6.849 1.874 1.00 84.75 83 ALA A C 1
ATOM 616 O O . ALA A 1 83 ? 8.645 -5.799 2.260 1.00 84.75 83 ALA A O 1
ATOM 617 N N . PRO A 1 84 ? 10.430 -6.837 1.361 1.00 86.88 84 PRO A N 1
ATOM 618 C CA . PRO A 1 84 ? 11.203 -5.602 1.224 1.00 86.88 84 PRO A CA 1
ATOM 619 C C . PRO A 1 84 ? 10.539 -4.562 0.316 1.00 86.88 84 PRO A C 1
ATOM 621 O O . PRO A 1 84 ? 10.644 -3.368 0.592 1.00 86.88 84 PRO A O 1
ATOM 624 N N . GLU A 1 85 ? 9.851 -4.995 -0.737 1.00 90.31 85 GLU A N 1
ATOM 625 C CA . GLU A 1 85 ? 9.121 -4.155 -1.683 1.00 90.31 85 GLU A CA 1
ATOM 626 C C . GLU A 1 85 ? 7.722 -3.809 -1.162 1.00 90.31 85 GLU A C 1
ATOM 628 O O . GLU A 1 85 ? 7.269 -2.670 -1.317 1.00 90.31 85 GLU A O 1
ATOM 633 N N . LEU A 1 86 ? 7.063 -4.754 -0.485 1.00 94.06 86 LEU A N 1
ATOM 634 C CA . LEU A 1 86 ? 5.711 -4.589 0.049 1.00 94.06 86 LEU A CA 1
ATOM 635 C C . LEU A 1 86 ? 5.621 -3.419 1.040 1.00 94.06 86 LEU A C 1
ATOM 637 O O . LEU A 1 86 ? 4.685 -2.617 0.967 1.00 94.06 86 LEU A O 1
ATOM 641 N N . LYS A 1 87 ? 6.629 -3.235 1.906 1.00 94.75 87 LYS A N 1
ATOM 642 C CA . LYS A 1 87 ? 6.660 -2.078 2.821 1.00 94.75 87 LYS A CA 1
ATOM 643 C C . LYS A 1 87 ? 6.665 -0.750 2.062 1.00 94.75 87 LYS A C 1
ATOM 645 O O . LYS A 1 87 ? 6.036 0.216 2.482 1.00 94.75 87 LYS A O 1
ATOM 650 N N . TYR A 1 88 ? 7.359 -0.689 0.927 1.00 93.81 88 TYR A N 1
ATOM 651 C CA . TYR A 1 88 ? 7.450 0.522 0.121 1.00 93.81 88 TYR A CA 1
ATOM 652 C C . TYR A 1 88 ? 6.177 0.771 -0.689 1.00 93.81 88 TYR A C 1
ATOM 654 O O . TYR A 1 88 ? 5.811 1.931 -0.877 1.00 93.81 88 TYR A O 1
ATOM 662 N N . ALA A 1 89 ? 5.456 -0.284 -1.078 1.00 94.69 89 ALA A N 1
ATOM 663 C CA . ALA A 1 89 ? 4.092 -0.156 -1.584 1.00 94.69 89 ALA A CA 1
ATOM 664 C C . ALA A 1 89 ? 3.151 0.438 -0.519 1.00 94.69 89 ALA A C 1
ATOM 666 O O . ALA A 1 89 ? 2.361 1.323 -0.838 1.00 94.69 89 ALA A O 1
ATOM 667 N N . CYS A 1 90 ? 3.298 0.042 0.752 1.00 96.25 90 CYS A N 1
ATOM 668 C CA . CYS A 1 90 ? 2.532 0.612 1.867 1.00 96.25 90 CYS A CA 1
ATOM 669 C C . CYS A 1 90 ? 2.808 2.113 2.058 1.00 96.25 90 CYS A C 1
ATOM 671 O O . CYS A 1 90 ? 1.869 2.898 2.148 1.00 96.25 90 CYS A O 1
ATOM 673 N N . TYR A 1 91 ? 4.080 2.535 2.039 1.00 93.69 91 TYR A N 1
ATOM 674 C CA . TYR A 1 91 ? 4.450 3.962 2.045 1.00 93.69 91 TYR A CA 1
ATOM 675 C C . TYR A 1 91 ? 3.939 4.726 0.813 1.00 93.69 91 TYR A C 1
ATOM 677 O O . TYR A 1 91 ? 3.728 5.936 0.863 1.00 93.69 91 TYR A O 1
ATOM 685 N N . GLY A 1 92 ? 3.798 4.035 -0.317 1.00 92.19 92 GLY A N 1
ATOM 686 C CA . GLY A 1 92 ? 3.405 4.610 -1.597 1.00 92.19 92 GLY A CA 1
ATOM 687 C C . GLY A 1 92 ? 1.914 4.568 -1.897 1.00 92.19 92 GLY A C 1
ATOM 688 O O . GLY A 1 92 ? 1.530 5.041 -2.963 1.00 92.19 92 GLY A O 1
ATOM 689 N N . ILE A 1 93 ? 1.075 4.023 -1.009 1.00 94.19 93 ILE A N 1
ATOM 690 C CA . ILE A 1 93 ? -0.320 3.700 -1.342 1.00 94.19 93 ILE A CA 1
ATOM 691 C C . ILE A 1 93 ? -1.108 4.921 -1.845 1.00 94.19 93 ILE A C 1
ATOM 693 O O . ILE A 1 93 ? -1.853 4.820 -2.816 1.00 94.19 93 ILE A O 1
ATOM 697 N N . ALA A 1 94 ? -0.879 6.095 -1.257 1.00 91.25 94 ALA A N 1
ATOM 698 C CA . ALA A 1 94 ? -1.543 7.348 -1.621 1.00 91.25 94 ALA A CA 1
ATOM 699 C C . ALA A 1 94 ? -0.707 8.268 -2.522 1.00 91.25 94 ALA A C 1
ATOM 701 O O . ALA A 1 94 ? -1.094 9.400 -2.802 1.00 91.25 94 ALA A O 1
ATOM 702 N N . ARG A 1 95 ? 0.460 7.808 -2.978 1.00 87.06 95 ARG A N 1
ATOM 703 C CA . ARG A 1 95 ? 1.378 8.618 -3.782 1.00 87.06 95 ARG A CA 1
ATOM 704 C C . ARG A 1 95 ? 1.162 8.337 -5.261 1.00 87.06 95 ARG A C 1
ATOM 706 O O . ARG A 1 95 ? 0.996 7.188 -5.668 1.00 87.06 95 ARG A O 1
ATOM 713 N N . GLN A 1 96 ? 1.166 9.393 -6.071 1.00 82.94 96 GLN A N 1
ATOM 714 C CA . GLN A 1 96 ? 1.222 9.238 -7.522 1.00 82.94 96 GLN A CA 1
ATOM 715 C C . GLN A 1 96 ? 2.642 8.820 -7.889 1.00 82.94 96 GLN A C 1
ATOM 717 O O . GLN A 1 96 ? 3.602 9.440 -7.455 1.00 82.94 96 GLN A O 1
ATOM 722 N N . VAL A 1 97 ? 2.790 7.750 -8.663 1.00 78.12 97 VAL A N 1
ATOM 723 C CA . VAL A 1 97 ? 4.103 7.312 -9.149 1.00 78.12 97 VAL A CA 1
ATOM 724 C C . VAL A 1 97 ? 4.266 7.697 -10.615 1.00 78.12 97 VAL A C 1
ATOM 726 O O . VAL A 1 97 ? 3.346 7.529 -11.419 1.00 78.12 97 VAL A O 1
ATOM 729 N N . ASP A 1 98 ? 5.451 8.204 -10.954 1.00 63.41 98 ASP A N 1
ATOM 730 C CA . ASP A 1 98 ? 5.744 8.945 -12.193 1.00 63.41 98 ASP A CA 1
ATOM 731 C C . ASP A 1 98 ? 5.461 8.190 -13.506 1.00 63.41 98 ASP A C 1
ATOM 733 O O . ASP A 1 98 ? 5.402 8.801 -14.570 1.00 63.41 98 ASP A O 1
ATOM 737 N N . TRP A 1 99 ? 5.292 6.867 -13.459 1.00 65.38 99 TRP A N 1
ATOM 738 C CA . TRP A 1 99 ? 5.155 6.014 -14.644 1.00 65.38 99 TRP A CA 1
ATOM 739 C C . TRP A 1 99 ? 3.706 5.677 -15.031 1.00 65.38 99 TRP A C 1
ATOM 741 O O . TRP A 1 99 ? 3.476 5.218 -16.147 1.00 65.38 99 TRP A O 1
ATOM 751 N N . ASP A 1 100 ? 2.731 5.910 -14.149 1.00 67.31 100 ASP A N 1
ATOM 752 C CA . ASP A 1 100 ? 1.306 5.632 -14.418 1.00 67.31 100 ASP A CA 1
ATOM 753 C C . ASP A 1 100 ? 0.379 6.772 -13.962 1.00 67.31 100 ASP A C 1
ATOM 755 O O . ASP A 1 100 ? -0.783 6.828 -14.351 1.00 67.31 100 ASP A O 1
ATOM 759 N N . GLY A 1 101 ? 0.861 7.700 -13.126 1.00 71.81 101 GLY A N 1
ATOM 760 C CA . GLY A 1 101 ? 0.078 8.847 -12.643 1.00 71.81 101 GLY A CA 1
ATOM 761 C C . GLY A 1 101 ? -1.110 8.484 -11.740 1.00 71.81 101 GLY A C 1
ATOM 762 O O . GLY A 1 101 ? -1.800 9.370 -11.245 1.00 71.81 101 GLY A O 1
ATOM 763 N N . ARG A 1 102 ? -1.351 7.190 -11.499 1.00 83.38 102 ARG A N 1
ATOM 764 C CA . ARG A 1 102 ? -2.412 6.661 -10.636 1.00 83.38 102 ARG A CA 1
ATOM 765 C C . ARG A 1 102 ? -1.855 6.276 -9.280 1.00 83.38 102 ARG A C 1
ATOM 767 O O . ARG A 1 102 ? -0.757 5.719 -9.206 1.00 83.38 102 ARG A O 1
ATOM 774 N N . ARG A 1 103 ? -2.639 6.487 -8.228 1.00 90.56 103 ARG A N 1
ATOM 775 C CA . ARG A 1 103 ? -2.305 6.054 -6.869 1.00 90.56 103 ARG A CA 1
ATOM 776 C C . ARG A 1 103 ? -2.893 4.674 -6.623 1.00 90.56 103 ARG A C 1
ATOM 778 O O . ARG A 1 103 ? -3.973 4.369 -7.122 1.00 90.56 103 ARG A O 1
ATOM 785 N N . LEU A 1 104 ? -2.222 3.854 -5.817 1.00 92.19 104 LEU A N 1
ATOM 786 C CA . LEU A 1 104 ? -2.776 2.552 -5.428 1.00 92.19 104 LEU A CA 1
ATOM 787 C C . LEU A 1 104 ? -4.093 2.710 -4.663 1.00 92.19 104 LEU A C 1
ATOM 789 O O . LEU A 1 104 ? -4.988 1.887 -4.826 1.00 92.19 104 LEU A O 1
ATOM 793 N N . ILE A 1 105 ? -4.230 3.776 -3.869 1.00 94.44 105 ILE A N 1
ATOM 794 C CA . ILE A 1 105 ? -5.442 4.066 -3.101 1.00 94.44 105 ILE A CA 1
ATOM 795 C C . ILE A 1 105 ? -6.660 4.335 -3.985 1.00 94.44 105 ILE A C 1
ATOM 797 O O . ILE A 1 105 ? -7.773 4.205 -3.498 1.00 94.44 105 ILE A O 1
ATOM 801 N N . ASP A 1 106 ? -6.476 4.646 -5.273 1.00 92.12 106 ASP A N 1
ATOM 802 C CA . ASP A 1 106 ? -7.566 4.840 -6.237 1.00 92.12 106 ASP A CA 1
ATOM 803 C C . ASP A 1 106 ? -8.024 3.509 -6.873 1.00 92.12 106 ASP A C 1
ATOM 805 O O . ASP A 1 106 ? -8.978 3.476 -7.651 1.00 92.12 106 ASP A O 1
ATOM 809 N N . GLU A 1 107 ? -7.369 2.388 -6.544 1.00 91.81 107 GLU A N 1
ATOM 810 C CA . GLU A 1 107 ? -7.609 1.061 -7.114 1.00 91.81 107 GLU A CA 1
ATOM 811 C C . GLU A 1 107 ? -8.185 0.098 -6.049 1.00 91.81 107 GLU A C 1
ATOM 813 O O . GLU A 1 107 ? -7.429 -0.648 -5.423 1.00 91.81 107 GLU A O 1
ATOM 818 N N . PRO A 1 108 ? -9.522 0.026 -5.849 1.00 91.00 108 PRO A N 1
ATOM 819 C CA . PRO A 1 108 ? -10.130 -0.704 -4.728 1.00 91.00 108 PRO A CA 1
ATOM 820 C C . PRO A 1 108 ? -9.665 -2.157 -4.580 1.00 91.00 108 PRO A C 1
ATOM 822 O O . PRO A 1 108 ? -9.391 -2.619 -3.476 1.00 91.00 108 PRO A O 1
ATOM 825 N N . ARG A 1 109 ? -9.545 -2.876 -5.704 1.00 92.31 109 ARG A N 1
ATOM 826 C CA . ARG A 1 109 ? -9.072 -4.268 -5.712 1.00 92.31 109 ARG A CA 1
ATOM 827 C C . ARG A 1 109 ? -7.620 -4.375 -5.247 1.00 92.31 109 ARG A C 1
ATOM 829 O O . ARG A 1 109 ? -7.313 -5.238 -4.439 1.00 92.31 109 ARG A O 1
ATOM 836 N N . ARG A 1 110 ? -6.749 -3.464 -5.693 1.00 93.81 110 ARG A N 1
ATOM 837 C CA . ARG A 1 110 ? -5.334 -3.448 -5.294 1.00 93.81 110 ARG A CA 1
ATOM 838 C C . ARG A 1 110 ? -5.155 -3.061 -3.833 1.00 93.81 110 ARG A C 1
ATOM 840 O O . ARG A 1 110 ? -4.276 -3.612 -3.186 1.00 93.81 110 ARG A O 1
ATOM 847 N N . VAL A 1 111 ? -5.991 -2.165 -3.307 1.00 95.81 111 VAL A N 1
ATOM 848 C CA . VAL A 1 111 ? -6.009 -1.850 -1.870 1.00 95.81 111 VAL A CA 1
ATOM 849 C C . VAL A 1 111 ? -6.370 -3.094 -1.062 1.00 95.81 111 VAL A C 1
ATOM 851 O O . VAL A 1 111 ? -5.657 -3.428 -0.122 1.00 95.81 111 VAL A O 1
ATOM 854 N N . ALA A 1 112 ? -7.425 -3.815 -1.453 1.00 95.06 112 ALA A N 1
ATOM 855 C CA . ALA A 1 112 ? -7.812 -5.055 -0.784 1.00 95.06 112 ALA A CA 1
ATOM 856 C C . ALA A 1 112 ? -6.697 -6.115 -0.841 1.00 95.06 112 ALA A C 1
ATOM 858 O O . ALA A 1 112 ? -6.356 -6.696 0.187 1.00 95.06 112 ALA A O 1
ATOM 859 N N . ASP A 1 113 ? -6.078 -6.310 -2.010 1.00 96.19 113 ASP A N 1
ATOM 860 C CA . ASP A 1 113 ? -4.950 -7.232 -2.181 1.00 96.19 113 ASP A CA 1
ATOM 861 C C . ASP A 1 113 ? -3.744 -6.836 -1.316 1.00 96.19 113 ASP A C 1
ATOM 863 O O . ASP A 1 113 ? -3.073 -7.705 -0.761 1.00 96.19 113 ASP A O 1
ATOM 867 N N . LEU A 1 114 ? -3.468 -5.533 -1.182 1.00 96.62 114 LEU A N 1
ATOM 868 C CA . LEU A 1 114 ? -2.350 -5.022 -0.390 1.00 96.62 114 LEU A CA 1
ATOM 869 C C . LEU A 1 114 ? -2.581 -5.295 1.094 1.00 96.62 114 LEU A C 1
ATOM 871 O O . LEU A 1 114 ? -1.704 -5.832 1.762 1.00 96.62 114 LEU A O 1
ATOM 875 N N . LEU A 1 115 ? -3.769 -4.960 1.601 1.00 96.31 115 LEU A N 1
ATOM 876 C CA . LEU A 1 115 ? -4.129 -5.202 2.998 1.00 96.31 115 LEU A CA 1
ATOM 877 C C . LEU A 1 115 ? -4.146 -6.702 3.321 1.00 96.31 115 LEU A C 1
ATOM 879 O O . LEU A 1 115 ? -3.689 -7.092 4.392 1.00 96.31 115 LEU A O 1
ATOM 883 N N . ALA A 1 116 ? -4.601 -7.544 2.387 1.00 94.56 116 ALA A N 1
ATOM 884 C CA . ALA A 1 116 ? -4.530 -8.995 2.528 1.00 94.56 116 ALA A CA 1
ATOM 885 C C . ALA A 1 116 ? -3.076 -9.490 2.593 1.00 94.56 116 ALA A C 1
ATOM 887 O O . ALA A 1 116 ? -2.736 -10.221 3.514 1.00 94.56 116 ALA A O 1
ATOM 888 N N . ALA A 1 117 ? -2.204 -9.038 1.685 1.00 93.69 117 ALA A N 1
ATOM 889 C CA . ALA A 1 117 ? -0.788 -9.413 1.686 1.00 93.69 117 ALA A CA 1
ATOM 890 C C . ALA A 1 117 ? -0.069 -8.988 2.977 1.00 93.69 117 ALA A C 1
ATOM 892 O O . ALA A 1 117 ? 0.739 -9.736 3.519 1.00 93.69 117 ALA A O 1
ATOM 893 N N . VAL A 1 118 ? -0.386 -7.803 3.509 1.00 94.06 118 VAL A N 1
ATOM 894 C CA . VAL A 1 118 ? 0.140 -7.355 4.806 1.00 94.06 118 VAL A CA 1
ATOM 895 C C . VAL A 1 118 ? -0.443 -8.189 5.952 1.00 94.06 118 VAL A C 1
ATOM 897 O O . VAL A 1 118 ? 0.284 -8.532 6.878 1.00 94.06 118 VAL A O 1
ATOM 900 N N . GLY A 1 119 ? -1.724 -8.557 5.893 1.00 91.38 119 GLY A N 1
ATOM 901 C CA . GLY A 1 119 ? -2.353 -9.458 6.862 1.00 91.38 119 GLY A CA 1
ATOM 902 C C . GLY A 1 119 ? -1.734 -10.860 6.876 1.00 91.38 119 GLY A C 1
ATOM 903 O O . GLY A 1 119 ? -1.530 -11.421 7.950 1.00 91.38 119 GLY A O 1
ATOM 904 N N . ASP A 1 120 ? -1.352 -11.387 5.712 1.00 89.44 120 ASP A N 1
ATOM 905 C CA . ASP A 1 120 ? -0.683 -12.687 5.583 1.00 89.44 120 ASP A CA 1
ATOM 906 C C . ASP A 1 120 ? 0.684 -12.693 6.311 1.00 89.44 120 ASP A C 1
ATOM 908 O O . ASP A 1 120 ? 1.074 -13.712 6.881 1.00 89.44 120 ASP A O 1
ATOM 912 N N . LEU A 1 121 ? 1.374 -11.542 6.397 1.00 86.69 121 LEU A N 1
ATOM 913 C CA . LEU A 1 121 ? 2.610 -11.382 7.186 1.00 86.69 121 LEU A CA 1
ATOM 914 C C . LEU A 1 121 ? 2.387 -11.387 8.708 1.00 86.69 121 LEU A C 1
ATOM 916 O O . LEU A 1 121 ? 3.343 -11.580 9.460 1.00 86.69 121 LEU A O 1
ATOM 920 N N . ALA A 1 122 ? 1.162 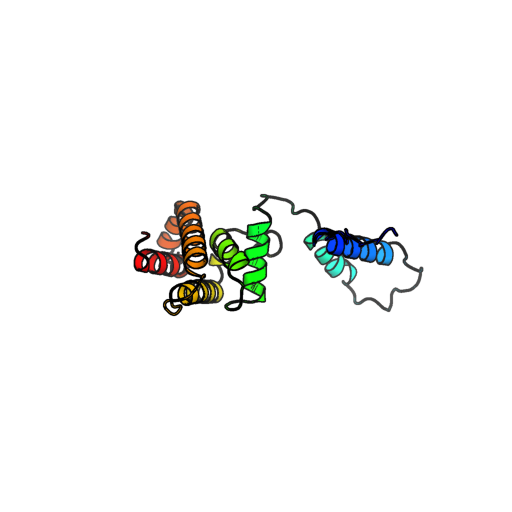-11.129 9.176 1.00 79.06 122 ALA A N 1
ATOM 921 C CA . ALA A 1 122 ? 0.810 -11.147 10.599 1.00 79.06 122 ALA A CA 1
ATOM 922 C C . ALA A 1 122 ? 0.500 -12.559 11.114 1.00 79.06 122 ALA A C 1
ATOM 924 O O . ALA A 1 122 ? 0.527 -12.796 12.321 1.00 79.06 122 ALA A O 1
ATOM 925 N N . ALA A 1 123 ? 0.200 -13.487 10.202 1.00 68.88 123 ALA A N 1
ATOM 926 C CA . ALA A 1 123 ? -0.268 -14.832 10.501 1.00 68.88 123 ALA A CA 1
ATOM 927 C C . ALA A 1 123 ? 0.798 -15.955 10.528 1.00 68.88 123 ALA A C 1
ATOM 929 O O . ALA A 1 123 ? 0.390 -17.120 10.450 1.00 68.88 123 ALA A O 1
ATOM 930 N N . PRO A 1 124 ? 2.127 -15.721 10.591 1.00 59.72 124 PRO A N 1
ATOM 931 C CA . PRO A 1 124 ? 3.038 -16.835 10.435 1.00 59.72 124 PRO A CA 1
ATOM 932 C C . PRO A 1 124 ? 3.116 -17.685 11.721 1.00 59.72 124 PRO A C 1
ATOM 934 O O . PRO A 1 124 ? 2.852 -17.191 12.823 1.00 59.72 124 PRO A O 1
ATOM 937 N N . PRO A 1 125 ? 3.486 -18.976 11.602 1.00 52.66 125 PRO A N 1
ATOM 938 C CA . PRO A 1 125 ? 3.741 -19.840 12.752 1.00 52.66 125 PRO A CA 1
ATOM 939 C C . PRO A 1 125 ? 4.879 -19.274 13.619 1.00 52.66 125 PRO A C 1
ATOM 941 O O . PRO A 1 125 ? 5.694 -18.485 13.141 1.00 52.66 125 PRO A O 1
ATOM 944 N N . ALA A 1 126 ? 4.929 -19.696 14.888 1.00 53.25 126 ALA A N 1
ATOM 945 C CA . ALA A 1 126 ? 5.727 -19.157 16.005 1.00 53.25 126 ALA A CA 1
ATOM 946 C C . ALA A 1 126 ? 7.259 -19.021 15.795 1.00 53.25 126 ALA A C 1
ATOM 948 O O . ALA A 1 126 ? 7.962 -18.553 16.691 1.00 53.25 126 ALA A O 1
ATOM 949 N N . ASP A 1 127 ? 7.763 -19.356 14.608 1.00 52.00 127 ASP A N 1
ATOM 950 C CA . ASP A 1 127 ? 9.176 -19.491 14.262 1.00 52.00 127 ASP A CA 1
ATOM 951 C C . ASP A 1 127 ? 9.626 -18.449 13.207 1.00 52.00 127 ASP A C 1
ATOM 953 O O . ASP A 1 127 ? 10.792 -18.410 12.804 1.00 52.00 127 ASP A O 1
ATOM 957 N N . ALA A 1 128 ? 8.709 -17.610 12.709 1.00 55.16 128 ALA A N 1
ATOM 958 C CA . ALA A 1 128 ? 8.934 -16.823 11.499 1.00 55.16 128 ALA A CA 1
ATOM 959 C C . ALA A 1 128 ? 9.633 -15.471 11.719 1.00 55.16 128 ALA A C 1
ATOM 961 O O . ALA A 1 128 ? 9.242 -14.633 12.533 1.00 55.16 128 ALA A O 1
ATOM 962 N N . HIS A 1 129 ? 10.636 -15.227 10.873 1.00 56.78 129 HIS A N 1
ATOM 963 C CA . HIS A 1 129 ? 11.435 -14.003 10.772 1.00 56.78 129 HIS A CA 1
ATOM 964 C C . HIS A 1 129 ? 10.671 -12.781 10.211 1.00 56.78 129 HIS A C 1
ATOM 966 O O . HIS A 1 129 ? 11.281 -11.735 9.988 1.00 56.78 129 HIS A O 1
ATOM 972 N N . ASP A 1 130 ? 9.351 -12.870 10.018 1.00 64.25 130 ASP A N 1
ATOM 973 C CA . ASP A 1 130 ? 8.556 -11.879 9.276 1.00 64.25 130 ASP A CA 1
ATOM 974 C C . ASP A 1 130 ? 7.870 -10.821 10.161 1.00 64.25 130 ASP A C 1
ATOM 976 O O . ASP A 1 130 ? 7.346 -9.820 9.667 1.00 64.25 130 ASP A O 1
ATOM 980 N N . ALA A 1 131 ? 7.956 -10.951 11.490 1.00 74.25 131 ALA A N 1
ATOM 981 C CA . ALA A 1 131 ? 7.435 -9.951 12.429 1.00 74.25 131 ALA A CA 1
ATOM 982 C C . ALA A 1 131 ? 7.995 -8.517 12.224 1.00 74.25 131 ALA A C 1
ATOM 984 O O . ALA A 1 131 ? 7.277 -7.540 12.471 1.00 74.25 131 ALA A O 1
ATOM 985 N N . PRO A 1 132 ? 9.263 -8.305 11.813 1.00 85.31 132 PRO A N 1
ATOM 986 C CA . PRO A 1 132 ? 9.751 -6.986 11.409 1.00 85.31 132 PRO A CA 1
ATOM 987 C C . PRO A 1 132 ? 9.107 -6.478 10.112 1.00 85.31 132 PRO A C 1
ATOM 989 O O . PRO A 1 132 ? 8.770 -5.298 10.036 1.00 85.31 132 PRO A O 1
ATOM 992 N N . ALA A 1 133 ? 8.886 -7.353 9.125 1.00 88.31 133 ALA A N 1
ATOM 993 C CA . ALA A 1 133 ? 8.293 -6.983 7.840 1.00 88.31 133 ALA A CA 1
ATOM 994 C C . ALA A 1 133 ? 6.846 -6.503 7.997 1.00 88.31 133 ALA A C 1
ATOM 996 O O . ALA A 1 133 ? 6.480 -5.460 7.450 1.00 88.31 133 ALA A O 1
ATOM 997 N N . PHE A 1 134 ? 6.050 -7.206 8.807 1.00 91.12 134 PHE A N 1
ATOM 998 C CA . PHE A 1 134 ? 4.692 -6.784 9.140 1.00 91.12 134 PHE A CA 1
ATOM 999 C C . PHE A 1 134 ? 4.668 -5.389 9.785 1.00 91.12 134 PHE A C 1
ATOM 1001 O O . PHE A 1 134 ? 3.942 -4.497 9.343 1.00 91.12 134 PHE A O 1
ATOM 1008 N N . ARG A 1 135 ? 5.525 -5.162 10.790 1.00 90.50 135 ARG A N 1
ATOM 1009 C CA . ARG A 1 135 ? 5.631 -3.863 11.478 1.00 90.50 135 ARG A CA 1
ATOM 1010 C C . ARG A 1 135 ? 6.042 -2.733 10.538 1.00 90.50 135 ARG A C 1
ATOM 1012 O O . ARG A 1 135 ? 5.496 -1.636 10.643 1.00 90.50 135 ARG A O 1
ATOM 1019 N N . ASP A 1 136 ? 6.972 -2.984 9.622 1.00 92.19 136 ASP A N 1
ATOM 1020 C CA . ASP A 1 136 ? 7.389 -1.995 8.628 1.00 92.19 136 ASP A CA 1
ATOM 1021 C C . ASP A 1 136 ? 6.261 -1.661 7.638 1.00 92.19 136 ASP A C 1
ATOM 1023 O O . ASP A 1 136 ? 6.070 -0.488 7.312 1.00 92.19 136 ASP A O 1
ATOM 1027 N N . CYS A 1 137 ? 5.470 -2.651 7.212 1.00 94.81 137 CYS A N 1
ATOM 1028 C CA . CYS A 1 137 ? 4.296 -2.422 6.364 1.00 94.81 137 CYS A CA 1
ATOM 1029 C C . CYS A 1 137 ? 3.235 -1.584 7.087 1.00 94.81 137 CYS A C 1
ATOM 1031 O O . CYS A 1 137 ? 2.772 -0.575 6.556 1.00 94.81 137 CYS A O 1
ATOM 1033 N N . CYS A 1 138 ? 2.918 -1.936 8.334 1.00 94.88 138 CYS A N 1
ATOM 1034 C CA . CYS A 1 138 ? 2.014 -1.171 9.191 1.00 94.88 138 CYS A CA 1
ATOM 1035 C C . CYS A 1 138 ? 2.487 0.274 9.400 1.00 94.88 138 CYS A C 1
ATOM 1037 O O . CYS A 1 138 ? 1.686 1.205 9.320 1.00 94.88 138 CYS A O 1
ATOM 1039 N N . ARG A 1 139 ? 3.796 0.486 9.601 1.00 94.88 139 ARG A N 1
ATOM 1040 C CA . ARG A 1 139 ? 4.379 1.832 9.687 1.00 94.88 139 ARG A CA 1
ATOM 1041 C C . ARG A 1 139 ? 4.197 2.606 8.381 1.00 94.88 139 ARG A C 1
ATOM 1043 O O . ARG A 1 139 ? 3.867 3.787 8.429 1.00 94.88 139 ARG A O 1
ATOM 1050 N N . GLY A 1 140 ? 4.385 1.953 7.235 1.00 94.56 140 GLY A N 1
ATOM 1051 C CA . GLY A 1 140 ? 4.153 2.550 5.919 1.00 94.56 140 GLY A CA 1
ATOM 1052 C C . GLY A 1 140 ? 2.699 2.974 5.709 1.00 94.56 140 GLY A C 1
ATOM 1053 O O . GLY A 1 140 ? 2.449 4.111 5.313 1.00 94.56 140 GLY A O 1
ATOM 1054 N N . LEU A 1 141 ? 1.748 2.098 6.047 1.00 96.56 141 LEU A N 1
ATOM 1055 C CA . LEU A 1 141 ? 0.313 2.392 5.965 1.00 96.56 141 LEU A CA 1
ATOM 1056 C C . LEU A 1 141 ? -0.090 3.538 6.900 1.00 96.56 141 LEU A C 1
ATOM 1058 O O . LEU A 1 141 ? -0.829 4.430 6.488 1.00 96.56 141 LEU A O 1
ATOM 1062 N N . LEU A 1 142 ? 0.417 3.548 8.136 1.00 95.25 142 LEU A N 1
ATOM 1063 C CA . LEU A 1 142 ? 0.144 4.615 9.099 1.00 95.25 142 LEU A CA 1
ATOM 1064 C C . LEU A 1 142 ? 0.717 5.962 8.636 1.00 95.25 142 LEU A C 1
ATOM 1066 O O . LEU A 1 142 ? 0.048 6.985 8.761 1.00 95.25 142 LEU A O 1
ATOM 1070 N N . ALA A 1 143 ? 1.926 5.971 8.072 1.00 93.88 143 ALA A N 1
ATOM 1071 C CA . ALA A 1 143 ? 2.516 7.184 7.514 1.00 93.88 143 ALA A CA 1
ATOM 1072 C C . ALA A 1 143 ? 1.663 7.732 6.359 1.00 93.88 143 ALA A C 1
ATOM 1074 O O . ALA A 1 143 ? 1.285 8.900 6.380 1.00 93.88 143 ALA A O 1
ATOM 1075 N N . ALA A 1 144 ? 1.276 6.879 5.405 1.00 93.81 144 ALA A N 1
ATOM 1076 C CA . ALA A 1 144 ? 0.404 7.285 4.303 1.00 93.81 144 ALA A CA 1
ATOM 1077 C C . ALA A 1 144 ? -0.971 7.777 4.795 1.00 93.81 144 ALA A C 1
ATOM 1079 O O . ALA A 1 144 ? -1.498 8.766 4.295 1.00 93.81 144 ALA A O 1
ATOM 1080 N N . TRP A 1 145 ? -1.537 7.133 5.820 1.00 94.69 145 TRP A N 1
ATOM 1081 C CA . TRP A 1 145 ? -2.785 7.558 6.457 1.00 94.69 145 TRP A CA 1
ATOM 1082 C C . TRP A 1 145 ? -2.713 8.977 7.035 1.00 94.69 145 TRP A C 1
ATOM 1084 O O . TRP A 1 145 ? -3.662 9.760 6.903 1.00 94.69 145 TRP A O 1
ATOM 1094 N N . GLN A 1 146 ? -1.604 9.295 7.702 1.00 92.88 146 GLN A N 1
ATOM 1095 C CA . GLN A 1 146 ? -1.366 10.600 8.315 1.00 92.88 146 GLN A CA 1
ATOM 1096 C C . GLN A 1 146 ? -1.104 11.676 7.258 1.00 92.88 146 GLN A C 1
ATOM 1098 O O . GLN A 1 146 ? -1.703 12.745 7.327 1.00 92.88 146 GLN A O 1
ATOM 1103 N N . GLU A 1 147 ? -0.270 11.377 6.258 1.00 91.12 147 GLU A N 1
ATOM 1104 C CA . GLU A 1 147 ? 0.054 12.299 5.160 1.00 91.12 147 GLU A CA 1
ATOM 1105 C C . GLU A 1 147 ? -1.183 12.679 4.327 1.00 91.12 147 GLU A C 1
ATOM 1107 O O . GLU A 1 147 ? -1.265 13.798 3.829 1.00 91.12 147 GLU A O 1
ATOM 1112 N N . SER A 1 148 ? -2.170 11.786 4.216 1.00 91.25 148 SER A N 1
ATOM 1113 C CA . SER A 1 148 ? -3.396 12.012 3.439 1.00 91.25 148 SER A CA 1
ATOM 1114 C C . SER A 1 148 ? -4.587 12.512 4.268 1.00 91.25 148 SER A C 1
ATOM 1116 O O . SER A 1 148 ? -5.725 12.352 3.840 1.00 91.25 148 SER A O 1
ATOM 1118 N N . ALA A 1 149 ? -4.389 13.089 5.460 1.00 89.56 149 ALA A N 1
ATOM 1119 C CA . ALA A 1 149 ? -5.497 13.485 6.342 1.00 89.56 149 ALA A CA 1
ATOM 1120 C C . ALA A 1 149 ? -6.529 14.420 5.678 1.00 89.56 149 ALA A C 1
ATOM 1122 O O . ALA A 1 149 ? -7.729 14.144 5.746 1.00 89.56 149 ALA A O 1
ATOM 1123 N N . ASP A 1 150 ? -6.066 15.471 5.000 1.00 86.75 150 ASP A N 1
ATOM 1124 C CA . ASP A 1 150 ? -6.939 16.455 4.343 1.00 86.75 150 ASP A CA 1
ATOM 1125 C C . ASP A 1 150 ? -7.702 15.841 3.164 1.00 86.75 150 ASP A C 1
ATOM 1127 O O . ASP A 1 150 ? -8.904 16.051 2.998 1.00 86.75 150 ASP A O 1
ATOM 1131 N N . GLU A 1 151 ? -7.018 15.014 2.375 1.00 88.00 151 GLU A N 1
ATOM 1132 C CA . GLU A 1 151 ? -7.618 14.294 1.256 1.00 88.00 151 GLU A CA 1
ATOM 1133 C C . GLU A 1 151 ? -8.683 13.302 1.733 1.00 88.00 151 GLU A C 1
ATOM 1135 O O . GLU A 1 151 ? -9.789 13.264 1.200 1.00 88.00 151 GLU A O 1
ATOM 1140 N N . ARG A 1 152 ? -8.387 12.545 2.794 1.00 92.19 152 ARG A N 1
ATOM 1141 C CA . ARG A 1 152 ? -9.342 11.619 3.413 1.00 92.19 152 ARG A CA 1
ATOM 1142 C C . ARG A 1 152 ? -10.584 12.343 3.911 1.00 92.19 152 ARG A C 1
ATOM 1144 O O . ARG A 1 152 ? -11.685 11.821 3.751 1.00 92.19 152 ARG A O 1
ATOM 1151 N N . ALA A 1 153 ? -10.420 13.519 4.516 1.00 86.81 153 ALA A N 1
ATOM 1152 C CA . ALA A 1 153 ? -11.543 14.332 4.966 1.00 86.81 153 ALA A CA 1
ATOM 1153 C C . ALA A 1 153 ? -12.402 14.807 3.782 1.00 86.81 153 ALA A C 1
ATOM 1155 O O . ALA A 1 153 ? -13.629 14.718 3.847 1.00 86.81 153 ALA A O 1
ATOM 1156 N N . ALA A 1 154 ? -11.770 15.239 2.687 1.00 87.56 154 ALA A N 1
ATOM 1157 C CA . ALA A 1 154 ? -12.465 15.644 1.468 1.00 87.56 154 ALA A CA 1
ATOM 1158 C C . ALA A 1 154 ? -13.225 14.476 0.809 1.00 87.56 154 ALA A C 1
ATOM 1160 O O . ALA A 1 154 ? -14.406 14.614 0.493 1.00 87.56 154 ALA A O 1
ATOM 1161 N N . GLU A 1 155 ? -12.594 13.308 0.656 1.00 88.56 155 GLU A N 1
ATOM 1162 C CA . GLU A 1 155 ? -13.239 12.115 0.087 1.00 88.56 155 GLU A CA 1
ATOM 1163 C C . GLU A 1 155 ? -14.372 11.583 0.973 1.00 88.56 155 GLU A C 1
ATOM 1165 O O . GLU A 1 155 ? -15.408 11.148 0.468 1.00 88.56 155 GLU A O 1
ATOM 1170 N N . ALA A 1 156 ? -14.217 11.640 2.300 1.00 86.38 156 ALA A N 1
ATOM 1171 C CA . ALA A 1 156 ? -15.277 11.269 3.232 1.00 86.38 156 ALA A CA 1
ATOM 1172 C C . ALA A 1 156 ? -16.490 12.203 3.112 1.00 86.38 156 ALA A C 1
ATOM 1174 O O . ALA A 1 156 ? -17.623 11.724 3.105 1.00 86.38 156 ALA A O 1
ATOM 1175 N N . ALA A 1 157 ? -16.265 13.513 2.964 1.00 86.06 157 ALA A N 1
ATOM 1176 C CA . ALA A 1 157 ? -17.334 14.483 2.738 1.00 86.06 157 ALA A CA 1
ATOM 1177 C C . ALA A 1 157 ? -18.056 14.263 1.394 1.00 86.06 157 ALA A C 1
ATOM 1179 O O . ALA A 1 157 ? -19.256 14.511 1.299 1.00 86.06 157 ALA A O 1
ATOM 1180 N N . ALA A 1 158 ? -17.343 13.764 0.380 1.00 87.12 158 ALA A N 1
ATOM 1181 C CA . ALA A 1 158 ? -17.904 13.407 -0.923 1.00 87.12 158 ALA A CA 1
ATOM 1182 C C . ALA A 1 158 ? -18.617 12.037 -0.947 1.00 87.12 158 ALA A C 1
ATOM 1184 O O . ALA A 1 158 ? -19.300 11.727 -1.918 1.00 87.12 158 ALA A O 1
ATOM 1185 N N . GLY A 1 159 ? -18.481 11.218 0.104 1.00 85.56 159 GLY A N 1
ATOM 1186 C CA . GLY A 1 159 ? -19.033 9.858 0.156 1.00 85.56 159 GLY A CA 1
ATOM 1187 C C . GLY A 1 159 ? -18.182 8.787 -0.544 1.00 85.56 159 GLY A C 1
ATOM 1188 O O . GLY A 1 159 ? -18.586 7.628 -0.584 1.00 85.56 159 GLY A O 1
ATOM 1189 N N . ASP A 1 160 ? -16.985 9.136 -1.025 1.00 83.38 160 ASP A N 1
ATOM 1190 C CA . ASP A 1 160 ? -16.093 8.256 -1.800 1.00 83.38 160 ASP A CA 1
ATOM 1191 C C . ASP A 1 160 ? -14.958 7.628 -0.962 1.00 83.38 160 ASP A C 1
ATOM 1193 O O . ASP A 1 160 ? -14.105 6.902 -1.478 1.00 83.38 160 ASP A O 1
ATOM 1197 N N . GLY A 1 161 ? -14.959 7.856 0.355 1.00 84.94 161 GLY A N 1
ATOM 1198 C CA . GLY A 1 161 ? -13.889 7.460 1.277 1.00 84.94 161 GLY A CA 1
ATOM 1199 C C . GLY A 1 161 ? -13.791 5.966 1.626 1.00 84.94 161 GLY A C 1
ATOM 1200 O O . GLY A 1 161 ? -13.049 5.620 2.544 1.00 84.94 161 GLY A O 1
ATOM 1201 N N . ALA A 1 162 ? -14.503 5.064 0.940 1.00 89.38 162 ALA A N 1
ATOM 1202 C CA . ALA A 1 162 ? -14.549 3.631 1.276 1.00 89.38 162 ALA A CA 1
ATOM 1203 C C . ALA A 1 162 ? -13.161 2.956 1.275 1.00 89.38 162 ALA A C 1
ATOM 1205 O O . ALA A 1 162 ? -12.865 2.089 2.096 1.00 89.38 162 ALA A O 1
ATOM 1206 N N . ARG A 1 163 ? -12.272 3.387 0.372 1.00 89.81 163 ARG A N 1
ATOM 1207 C CA . ARG A 1 163 ? -10.905 2.848 0.242 1.00 89.81 163 ARG A CA 1
ATOM 1208 C C . ARG A 1 163 ? -10.057 3.214 1.456 1.00 89.81 163 ARG A C 1
ATOM 1210 O O . ARG A 1 163 ? -9.364 2.371 2.020 1.00 89.81 163 ARG A O 1
ATOM 1217 N N . TRP A 1 164 ? -10.189 4.454 1.914 1.00 93.44 164 TRP A N 1
ATOM 1218 C CA . TRP A 1 164 ? -9.577 4.902 3.152 1.00 93.44 164 TRP A CA 1
ATOM 1219 C C . TRP A 1 164 ? -10.227 4.258 4.377 1.00 93.44 164 TRP A C 1
ATOM 1221 O O . TRP A 1 164 ? -9.514 3.847 5.282 1.00 93.44 164 TRP A O 1
ATOM 1231 N N . GLN A 1 165 ? -11.545 4.061 4.404 1.00 92.94 165 GLN A N 1
ATOM 1232 C CA . GLN A 1 165 ? -12.193 3.331 5.501 1.00 92.94 165 GLN A CA 1
ATOM 1233 C C . GLN A 1 165 ? -11.574 1.943 5.708 1.00 92.94 165 GLN A C 1
ATOM 1235 O O . GLN A 1 165 ? -11.216 1.631 6.841 1.00 92.94 165 GLN A O 1
ATOM 1240 N N . ALA A 1 166 ? -11.327 1.185 4.634 1.00 94.38 166 ALA A N 1
ATOM 1241 C CA . ALA A 1 166 ? -10.671 -0.123 4.712 1.00 94.38 166 ALA A CA 1
ATOM 1242 C C . ALA A 1 166 ? -9.250 -0.051 5.308 1.00 94.38 166 ALA A C 1
ATOM 1244 O O . ALA A 1 166 ? -8.900 -0.843 6.182 1.00 94.38 166 ALA A O 1
ATOM 1245 N N . VAL A 1 167 ? -8.435 0.929 4.895 1.00 95.19 167 VAL A N 1
ATOM 1246 C CA . VAL A 1 167 ? -7.091 1.144 5.471 1.00 95.19 167 VAL A CA 1
ATOM 1247 C C . VAL A 1 167 ? -7.182 1.508 6.958 1.00 95.19 167 VAL A C 1
ATOM 1249 O O . VAL A 1 167 ? -6.430 0.983 7.777 1.00 95.19 167 VAL A O 1
ATOM 1252 N N . GLY A 1 168 ? -8.124 2.379 7.325 1.00 95.25 168 GLY A N 1
ATOM 1253 C CA . GLY A 1 168 ? -8.338 2.791 8.711 1.00 95.25 168 GLY A CA 1
ATOM 1254 C C . GLY A 1 168 ? -8.847 1.659 9.603 1.00 95.25 168 GLY A C 1
ATOM 1255 O O . GLY A 1 168 ? -8.419 1.545 10.747 1.00 95.25 168 GLY A O 1
ATOM 1256 N N . GLU A 1 169 ? -9.740 0.812 9.093 1.00 96.12 169 GLU A N 1
ATOM 1257 C CA . GLU A 1 169 ? -10.214 -0.397 9.776 1.00 96.12 169 GLU A CA 1
ATOM 1258 C C . GLU A 1 169 ? -9.086 -1.392 10.003 1.00 96.12 169 GLU A C 1
ATOM 1260 O O . GLU A 1 169 ? -8.931 -1.887 11.119 1.00 96.12 169 GLU A O 1
ATOM 1265 N N . PHE A 1 170 ? -8.259 -1.620 8.982 1.00 95.50 170 PHE A N 1
ATOM 1266 C CA . PHE A 1 170 ? -7.083 -2.466 9.108 1.00 95.50 170 PHE A CA 1
ATOM 1267 C C . PHE A 1 170 ? -6.141 -1.951 10.204 1.00 95.50 170 PHE A C 1
ATOM 1269 O O . PHE A 1 170 ? -5.793 -2.700 11.111 1.00 95.50 170 PHE A O 1
ATOM 1276 N N . LEU A 1 171 ? -5.776 -0.664 10.178 1.00 93.94 171 LEU A N 1
ATOM 1277 C CA . LEU A 1 171 ? -4.877 -0.065 11.173 1.00 93.94 171 LEU A CA 1
ATOM 1278 C C . LEU A 1 171 ? -5.462 -0.085 12.598 1.00 93.94 171 LEU A C 1
ATOM 1280 O O . LEU A 1 171 ? -4.725 -0.360 13.547 1.00 93.94 171 LEU A O 1
ATOM 1284 N N . ARG A 1 172 ? -6.776 0.139 12.756 1.00 95.94 172 ARG A N 1
ATOM 1285 C CA . ARG A 1 172 ? -7.484 -0.008 14.043 1.00 95.94 172 ARG A CA 1
ATOM 1286 C C . ARG A 1 172 ? -7.448 -1.445 14.557 1.00 95.94 172 ARG A C 1
ATOM 1288 O O . ARG A 1 172 ? -7.188 -1.658 15.736 1.00 95.94 172 ARG A O 1
ATOM 1295 N N . ALA A 1 173 ? -7.644 -2.434 13.684 1.00 92.06 173 ALA A N 1
ATOM 1296 C CA . ALA A 1 173 ? -7.546 -3.847 14.055 1.00 92.06 173 ALA A CA 1
ATOM 1297 C C . ALA A 1 173 ? -6.139 -4.233 14.552 1.00 92.06 173 ALA A C 1
ATOM 1299 O O . ALA A 1 173 ? -6.009 -5.160 15.347 1.00 92.06 173 ALA A O 1
ATOM 1300 N N . GLN A 1 174 ? -5.104 -3.495 14.135 1.00 88.94 174 GLN A N 1
ATOM 1301 C CA . GLN A 1 174 ? -3.729 -3.653 14.624 1.00 88.94 174 GLN A CA 1
ATOM 1302 C C . GLN A 1 174 ? -3.396 -2.779 15.851 1.00 88.94 174 GLN A C 1
ATOM 1304 O O . GLN A 1 174 ? -2.261 -2.811 16.324 1.00 88.94 174 GLN A O 1
ATOM 1309 N N . GLY A 1 175 ? -4.342 -1.979 16.359 1.00 89.25 175 GLY A N 1
ATOM 1310 C CA . GLY A 1 175 ? -4.132 -1.080 17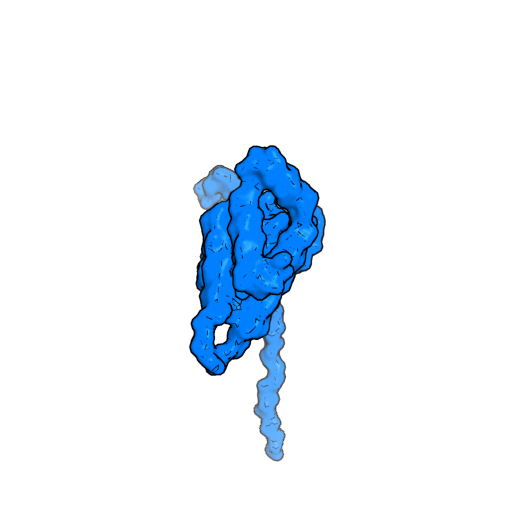.501 1.00 89.25 175 GLY A CA 1
ATOM 1311 C C . GLY A 1 175 ? -3.233 0.130 17.210 1.00 89.25 175 GLY A C 1
ATOM 1312 O O . GLY A 1 175 ? -2.560 0.619 18.115 1.00 89.25 175 GLY A O 1
ATOM 1313 N N . LEU A 1 176 ? -3.174 0.588 15.953 1.00 87.94 176 LEU A N 1
ATOM 1314 C CA . LEU A 1 176 ? -2.309 1.697 15.509 1.00 87.94 176 LEU A CA 1
ATOM 1315 C C . LEU A 1 176 ? -3.043 3.038 15.342 1.00 87.94 176 LEU A C 1
ATOM 1317 O O . LEU A 1 176 ? -2.391 4.068 15.161 1.00 87.94 176 LEU A O 1
ATOM 1321 N N . LEU A 1 177 ? -4.376 3.012 15.376 1.00 88.31 177 LEU A N 1
ATOM 1322 C CA . LEU A 1 177 ? -5.295 4.153 15.342 1.00 88.31 177 LEU A CA 1
ATOM 1323 C C . LEU A 1 177 ? -6.328 3.981 16.454 1.00 88.31 177 LEU A C 1
ATOM 1325 O O . LEU A 1 177 ? -6.697 5.010 17.055 1.00 88.31 177 LEU A O 1
#

pLDDT: mean 74.11, std 20.09, range [35.75, 96.62]

Sequence (177 aa):
MRNSDPHDAPHSAPNGALERLRHALQQALGGRPKGAGALFPKGADARLLAAIQAIGPARGHRHPPHVAHGVMAFRLHGRETPAPELKYACYGIARQVDWDGRRLIDEPRRVADLLAAVGDLAAPPADAHDAPAFRDCCRGLLAAWQESADERAAEAAAGDGARWQAVGEFLRAQGLL

Radius of gyration: 21.87 Å; chains: 1; bounding box: 74×38×64 Å

Foldseek 3Di:
DDDDDDDDPDPPDPVVVLVVVLVVLVVVVVPDDPPPPPPAPVCNVVVVVLVNQLSDDFDDDDDPVLLLQLLVQCVVQQLNRDLSSLLSLLLQQQPQRRSPRDHVLVPQVSLVSSLVSLVVLVDDPPPDPSPVSSVSSLVSNVNSLVVCVVVLVVCVVVVNNVSVVVSVVSNVVVVND

Secondary structure (DSSP, 8-state):
-------------HHHHHHHHHHHHHHHHHT--TT-TTSS-TTHHHHHHHHHHHHSPPPS----HHHHHHHHHHHHHGGG--HHHHHHHHHTTTSPPTTT---GGG-HHHHHHHHHHHHHTT---TT-TTHHHHHHHHHHHHHHHHHTHHHHHHHHHHT-THHHHHHHHHHHHTT--